Protein AF-A0A7Y3CJI9-F1 (afdb_monomer)

Radius of gyration: 21.23 Å; Cα contacts (8 Å, |Δi|>4): 79; chains: 1; bounding box: 48×59×41 Å

Nearest PDB structures (foldseek):
  8jr0-assembly1_C  TM=2.303E-01  e=9.370E+00  Mycobacterium tuberculosis

Sequence (149 aa):
MTTAQEKMTFEDFKNSFFYGDRSDLNFKFLAHISDEQAIRFFKELLQELGSTINDGDVERLMVLLVEWQARGYAHQKNYDYSEGPFTRLDRRIDQAKLGLLTSSGHFVQGDDPEPLGMNAMTQQQAEDRIKDFLKTEPQISVIPSDTPV

Solvent-accessible surface area (backbone atoms only — not comparable to full-atom values): 9769 Å² total; per-residue (Å²): 133,84,74,78,77,75,88,74,50,71,66,54,55,44,36,23,18,46,86,39,100,54,54,34,84,91,47,31,38,44,60,58,46,54,70,72,54,49,54,48,49,55,52,51,50,55,50,49,51,57,50,24,75,75,73,67,56,60,62,62,57,53,52,53,52,53,54,52,42,52,60,23,48,62,82,59,82,81,83,84,65,100,63,62,98,81,56,79,74,95,58,59,73,97,78,54,88,81,81,87,81,81,84,86,86,82,79,46,92,81,81,52,58,44,64,95,78,34,70,77,71,47,71,68,60,48,60,79,39,46,71,56,60,76,68,49,84,85,76,90,79,85,79,66,93,80,66,82,131

Mean predicted aligned error: 11.85 Å

Secondary structure (DSSP, 8-state):
---------HHHHHHTTTTSTT--TTTGGGGGS-HHHHHHHHHHHHHHHHHHHHH---HHHHHHHHHHHHHHHTTSPP---SS-TTSPPSS-GGG-------------TTTSS-GGG-TT--HHHHHHTHHHHTTSPPPPP---TT---

pLDDT: mean 78.41, std 16.72, range [36.41, 98.19]

Structure (mmCIF, N/CA/C/O backbone):
data_AF-A0A7Y3CJI9-F1
#
_entry.id   AF-A0A7Y3CJI9-F1
#
loop_
_atom_site.group_PDB
_atom_site.id
_atom_site.type_symbol
_atom_site.label_atom_id
_atom_site.label_alt_id
_atom_site.label_comp_id
_atom_site.label_asym_id
_atom_site.label_entity_id
_atom_site.label_seq_id
_atom_site.pdbx_PDB_ins_code
_atom_site.Cartn_x
_atom_site.Cartn_y
_atom_site.Cartn_z
_atom_site.occupancy
_atom_site.B_iso_or_equiv
_atom_site.auth_seq_id
_atom_site.auth_comp_id
_atom_site.auth_asym_id
_atom_site.auth_atom_id
_atom_site.pdbx_PDB_model_num
ATOM 1 N N . MET A 1 1 ? -5.633 33.270 -13.526 1.00 36.41 1 MET A N 1
ATOM 2 C CA . MET A 1 1 ? -4.967 33.468 -12.224 1.00 36.41 1 MET A CA 1
ATOM 3 C C . MET A 1 1 ? -4.337 32.142 -11.862 1.00 36.41 1 MET A C 1
ATOM 5 O O . MET A 1 1 ? -5.066 31.201 -11.594 1.00 36.41 1 MET A O 1
ATOM 9 N N . THR A 1 2 ? -3.020 32.027 -11.998 1.00 40.62 2 THR A N 1
ATOM 10 C CA . THR A 1 2 ? -2.282 30.811 -11.645 1.00 40.62 2 THR A CA 1
ATOM 11 C C . THR A 1 2 ? -2.230 30.762 -10.125 1.00 40.62 2 THR A C 1
ATOM 13 O O . THR A 1 2 ? -1.598 31.620 -9.512 1.00 40.62 2 THR A O 1
ATOM 16 N N . THR A 1 3 ? -2.977 29.848 -9.512 1.00 45.41 3 THR A N 1
ATOM 17 C CA . THR A 1 3 ? -2.875 29.572 -8.078 1.00 45.41 3 THR A CA 1
ATOM 18 C C . THR A 1 3 ? -1.412 29.278 -7.770 1.00 45.41 3 THR A C 1
ATOM 20 O O . THR A 1 3 ? -0.787 28.456 -8.439 1.00 45.41 3 THR A O 1
ATOM 23 N N . ALA A 1 4 ? -0.840 30.013 -6.816 1.00 53.53 4 ALA A N 1
ATOM 24 C CA . ALA A 1 4 ? 0.493 29.727 -6.318 1.00 53.53 4 ALA A CA 1
ATOM 25 C C . ALA A 1 4 ? 0.484 28.278 -5.826 1.00 53.53 4 ALA A C 1
ATOM 27 O O . ALA A 1 4 ? -0.270 27.946 -4.916 1.00 53.53 4 ALA A O 1
ATOM 28 N N . GLN A 1 5 ? 1.248 27.412 -6.486 1.00 61.50 5 GLN A N 1
ATOM 29 C CA . GLN A 1 5 ? 1.374 26.023 -6.082 1.00 61.50 5 GLN A CA 1
ATOM 30 C C . GLN A 1 5 ? 1.987 26.023 -4.681 1.00 61.50 5 GLN A C 1
ATOM 32 O O . GLN A 1 5 ? 3.137 26.439 -4.510 1.00 61.50 5 GLN A O 1
ATOM 37 N N . GLU A 1 6 ? 1.184 25.670 -3.675 1.00 71.44 6 GLU A N 1
ATOM 38 C CA . GLU A 1 6 ? 1.650 25.590 -2.295 1.00 71.44 6 GLU A CA 1
ATOM 39 C C . GLU A 1 6 ? 2.870 24.670 -2.242 1.00 71.44 6 GLU A C 1
ATOM 41 O O . GLU A 1 6 ? 2.914 23.611 -2.876 1.00 71.44 6 GLU A O 1
ATOM 46 N N . LYS A 1 7 ? 3.914 25.123 -1.542 1.00 81.38 7 LYS A N 1
ATOM 47 C CA . LYS A 1 7 ? 5.135 24.340 -1.369 1.00 81.38 7 LYS A CA 1
ATOM 48 C C . LYS A 1 7 ? 4.795 23.109 -0.543 1.00 81.38 7 LYS A C 1
ATOM 50 O O . LYS A 1 7 ? 4.601 23.205 0.661 1.00 81.38 7 LYS A O 1
ATOM 55 N N . MET A 1 8 ? 4.757 21.977 -1.218 1.00 86.06 8 MET A N 1
ATOM 56 C CA . MET A 1 8 ? 4.495 20.676 -0.634 1.00 86.06 8 MET A CA 1
ATOM 57 C C . MET A 1 8 ? 5.778 20.104 -0.026 1.00 86.06 8 MET A C 1
ATOM 59 O O . MET A 1 8 ? 6.835 20.137 -0.667 1.00 86.06 8 MET A O 1
ATOM 63 N N . THR A 1 9 ? 5.707 19.605 1.207 1.00 93.25 9 THR A N 1
ATOM 64 C CA . THR A 1 9 ? 6.847 18.945 1.855 1.00 93.25 9 THR A CA 1
ATOM 65 C C . THR A 1 9 ? 6.991 17.495 1.380 1.00 93.25 9 THR A C 1
ATOM 67 O O . THR A 1 9 ? 6.111 16.939 0.717 1.00 93.25 9 THR A O 1
ATOM 70 N N . PHE A 1 10 ? 8.123 16.860 1.695 1.00 93.56 10 PHE A N 1
ATOM 71 C CA . PHE A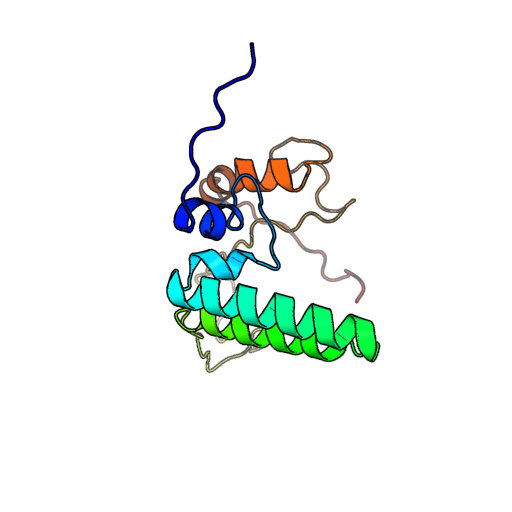 1 10 ? 8.312 15.439 1.391 1.00 93.56 10 PHE A CA 1
ATOM 72 C C . PHE A 1 10 ? 7.373 14.543 2.213 1.00 93.56 10 PHE A C 1
ATOM 74 O O . PHE A 1 10 ? 6.856 13.555 1.693 1.00 93.56 10 PHE A O 1
ATOM 81 N N . GLU A 1 11 ? 7.096 14.918 3.461 1.00 93.38 11 GLU A N 1
ATOM 82 C CA . GLU A 1 11 ? 6.115 14.235 4.301 1.00 93.38 11 GLU A CA 1
ATOM 83 C C . GLU A 1 11 ? 4.712 14.309 3.677 1.00 93.38 11 GLU A C 1
ATOM 85 O O . GLU A 1 11 ? 4.059 13.275 3.518 1.00 93.38 11 GLU A O 1
ATOM 90 N N . ASP A 1 12 ? 4.292 15.496 3.217 1.00 91.81 12 ASP A N 1
ATOM 91 C CA . ASP A 1 12 ? 3.014 15.672 2.509 1.00 91.81 12 ASP A CA 1
ATOM 92 C C . ASP A 1 12 ? 2.942 14.783 1.260 1.00 91.81 12 ASP A C 1
ATOM 94 O O . ASP A 1 12 ? 1.910 14.179 0.966 1.00 91.81 12 ASP A O 1
ATOM 98 N N . PHE A 1 13 ? 4.055 14.653 0.531 1.00 93.12 13 PHE A N 1
ATOM 99 C CA . PHE A 1 13 ? 4.145 13.789 -0.648 1.00 93.12 13 PHE A CA 1
ATOM 100 C C . PHE A 1 13 ? 3.920 12.334 -0.314 1.00 93.12 13 PHE A C 1
ATOM 102 O O . PHE A 1 13 ? 3.020 11.706 -0.876 1.00 93.12 13 PHE A O 1
ATOM 109 N N . LYS A 1 14 ? 4.707 11.825 0.625 1.00 93.50 14 LYS A N 1
ATOM 110 C CA . LYS A 1 14 ? 4.651 10.441 1.069 1.00 93.50 14 LYS A CA 1
ATOM 111 C C . LYS A 1 14 ? 3.261 10.077 1.600 1.00 93.50 14 LYS A C 1
ATOM 113 O O . LYS A 1 14 ? 2.750 9.002 1.297 1.00 93.50 14 LYS A O 1
ATOM 118 N N . ASN A 1 15 ? 2.631 10.985 2.340 1.00 93.00 15 ASN A N 1
ATOM 119 C CA . ASN A 1 15 ? 1.324 10.748 2.942 1.00 93.00 15 ASN A CA 1
ATOM 120 C C . ASN A 1 15 ? 0.163 10.923 1.950 1.00 93.00 15 ASN A C 1
ATOM 122 O O . ASN A 1 15 ? -0.889 10.325 2.155 1.00 93.00 15 ASN A O 1
ATOM 126 N N . SER A 1 16 ? 0.347 11.660 0.845 1.00 91.06 16 SER A N 1
ATOM 127 C CA . SER A 1 16 ? -0.714 11.870 -0.158 1.00 91.06 16 SER A CA 1
ATOM 128 C C . SER A 1 16 ? -1.183 10.593 -0.870 1.00 91.06 16 SER A C 1
ATOM 130 O O . SER A 1 16 ? -2.265 10.593 -1.456 1.00 91.06 16 SER A O 1
ATOM 132 N N . PHE A 1 17 ? -0.414 9.502 -0.779 1.00 90.69 17 PHE A N 1
ATOM 133 C CA . PHE A 1 17 ? -0.789 8.178 -1.288 1.00 90.69 17 PHE A CA 1
ATOM 134 C C . PHE A 1 17 ? -1.784 7.429 -0.388 1.00 90.69 17 PHE A C 1
ATOM 136 O O . PHE A 1 17 ? -2.411 6.465 -0.825 1.00 90.69 17 PHE A O 1
ATOM 143 N N . PHE A 1 18 ? -1.954 7.853 0.869 1.00 86.88 18 PHE A N 1
ATOM 144 C CA . PHE A 1 18 ? -2.903 7.260 1.808 1.00 86.88 18 PHE A CA 1
ATOM 145 C C . PHE A 1 18 ? -4.206 8.060 1.806 1.00 86.88 18 PHE A C 1
ATOM 147 O O . PHE A 1 18 ? -4.336 9.024 2.556 1.00 86.88 18 PHE A O 1
ATOM 154 N N . TYR A 1 19 ? -5.176 7.654 0.976 1.00 73.75 19 TYR A N 1
ATOM 155 C CA . TYR A 1 19 ? -6.495 8.304 0.892 1.00 73.75 19 TYR A CA 1
ATOM 156 C C . TYR A 1 19 ? -6.410 9.841 0.768 1.00 73.75 19 TYR A C 1
ATOM 158 O O . TYR A 1 19 ? -7.145 10.572 1.435 1.00 73.75 19 TYR A O 1
ATOM 166 N N . GLY A 1 20 ? -5.456 10.321 -0.034 1.00 73.31 20 GLY A N 1
ATOM 167 C CA . GLY A 1 20 ? -5.258 11.732 -0.360 1.00 73.31 20 GLY A CA 1
ATOM 168 C C . GLY A 1 20 ? -5.292 11.961 -1.871 1.00 73.31 20 GLY A C 1
ATOM 169 O O . GLY A 1 20 ? -5.691 11.082 -2.630 1.00 73.31 20 GLY A O 1
ATOM 170 N N . ASP A 1 21 ? -4.812 13.121 -2.323 1.00 78.50 21 ASP A N 1
ATOM 171 C CA . ASP A 1 21 ? -4.858 13.534 -3.739 1.00 78.50 21 ASP A CA 1
ATOM 172 C C . ASP A 1 21 ? -4.130 12.585 -4.711 1.00 78.50 21 ASP A C 1
ATOM 174 O O . ASP A 1 21 ? -4.313 12.675 -5.925 1.00 78.50 21 ASP A O 1
ATOM 178 N N . ARG A 1 22 ? -3.260 11.705 -4.197 1.00 85.06 22 ARG A N 1
ATOM 179 C CA . ARG A 1 22 ? -2.511 10.701 -4.971 1.00 85.06 22 ARG A CA 1
ATOM 180 C C . ARG A 1 22 ? -2.792 9.287 -4.482 1.00 85.06 22 ARG A C 1
ATOM 182 O O . ARG A 1 22 ? -1.891 8.455 -4.516 1.00 85.06 22 ARG A O 1
ATOM 189 N N . SER A 1 23 ? -3.998 9.045 -3.973 1.00 84.94 23 SER A N 1
ATOM 190 C CA . SER A 1 23 ? -4.396 7.748 -3.432 1.00 84.94 23 SER A CA 1
ATOM 191 C C . SER A 1 23 ? -3.975 6.606 -4.361 1.00 84.94 23 SER A C 1
ATOM 193 O O . SER A 1 23 ? -4.362 6.557 -5.528 1.00 84.94 23 SER A O 1
ATOM 195 N N . ASP A 1 24 ? -3.130 5.714 -3.845 1.00 86.56 24 ASP A N 1
ATOM 196 C CA . ASP A 1 24 ? -2.653 4.539 -4.568 1.00 86.56 24 ASP A CA 1
ATOM 197 C C . ASP A 1 24 ? -2.438 3.406 -3.568 1.00 86.56 24 ASP A C 1
ATOM 199 O O . ASP A 1 24 ? -1.598 3.481 -2.664 1.00 86.56 24 ASP A O 1
ATOM 203 N N . LEU A 1 25 ? -3.206 2.330 -3.736 1.00 83.50 25 LEU A N 1
ATOM 204 C CA . LEU A 1 25 ? -3.171 1.178 -2.842 1.00 83.50 25 LEU A CA 1
ATOM 205 C C . LEU A 1 25 ? -1.790 0.512 -2.799 1.00 83.50 25 LEU A C 1
ATOM 207 O O . LEU A 1 25 ? -1.407 -0.000 -1.748 1.00 83.50 25 LEU A O 1
ATOM 211 N N . ASN A 1 26 ? -1.014 0.572 -3.886 1.00 87.62 26 ASN A N 1
ATOM 212 C CA . ASN A 1 26 ? 0.322 -0.019 -3.943 1.00 87.62 26 ASN A CA 1
ATOM 213 C C . ASN A 1 26 ? 1.340 0.756 -3.101 1.00 87.62 26 ASN A C 1
ATOM 215 O O . ASN A 1 26 ? 2.305 0.162 -2.617 1.00 87.62 26 ASN A O 1
ATOM 219 N N . PHE A 1 27 ? 1.116 2.059 -2.902 1.00 92.81 27 PHE A N 1
ATOM 220 C CA . PHE A 1 27 ? 2.020 2.964 -2.187 1.00 92.81 27 PHE A CA 1
ATOM 221 C C . PHE A 1 27 ? 1.459 3.461 -0.850 1.00 92.81 27 PHE A C 1
ATOM 223 O O . PHE A 1 27 ? 2.138 4.177 -0.121 1.00 92.81 27 PHE A O 1
ATOM 230 N N . LYS A 1 28 ? 0.257 3.031 -0.459 1.00 92.56 28 LYS A N 1
ATOM 231 C CA . LYS A 1 28 ? -0.387 3.390 0.813 1.00 92.56 28 LYS A CA 1
ATOM 232 C C . LYS A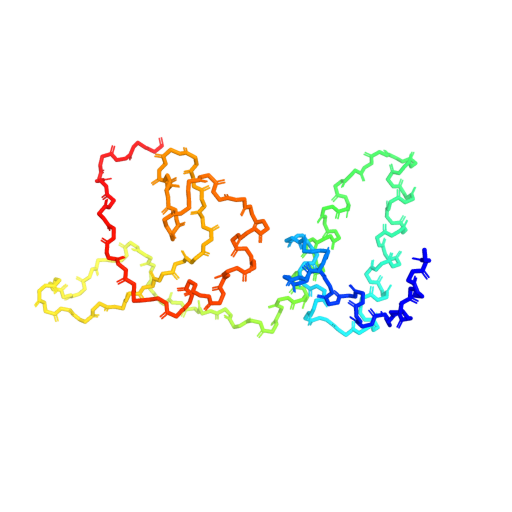 1 28 ? 0.485 3.107 2.046 1.00 92.56 28 LYS A C 1
ATOM 234 O O . LYS A 1 28 ? 0.406 3.828 3.039 1.00 92.56 28 LYS A O 1
ATOM 239 N N . PHE A 1 29 ? 1.341 2.085 1.979 1.00 94.19 29 PHE A N 1
ATOM 240 C CA . PHE A 1 29 ? 2.284 1.728 3.046 1.00 94.19 29 PHE A CA 1
ATOM 241 C C . PHE A 1 29 ? 3.282 2.853 3.380 1.00 94.19 29 PHE A C 1
ATOM 243 O O . PHE A 1 29 ? 3.824 2.877 4.486 1.00 94.19 29 PHE A O 1
ATOM 250 N N . LEU A 1 30 ? 3.511 3.795 2.456 1.00 95.75 30 LEU A N 1
ATOM 251 C CA . LEU A 1 30 ? 4.422 4.923 2.634 1.00 95.75 30 LEU A CA 1
ATOM 252 C C . LEU A 1 30 ? 4.038 5.808 3.828 1.00 95.75 30 LEU A C 1
ATOM 254 O O . LEU A 1 30 ? 4.919 6.311 4.524 1.00 95.75 30 LEU A O 1
ATOM 258 N N . ALA A 1 31 ? 2.744 5.937 4.132 1.00 94.06 31 ALA A N 1
ATOM 259 C CA . ALA A 1 31 ? 2.270 6.692 5.293 1.00 94.06 31 ALA A CA 1
ATOM 260 C C . ALA A 1 31 ? 2.672 6.067 6.645 1.00 94.06 31 ALA A C 1
ATOM 262 O O . ALA A 1 31 ? 2.521 6.697 7.690 1.00 94.06 31 ALA A O 1
ATOM 263 N N . HIS A 1 32 ? 3.184 4.832 6.645 1.00 94.88 32 HIS A N 1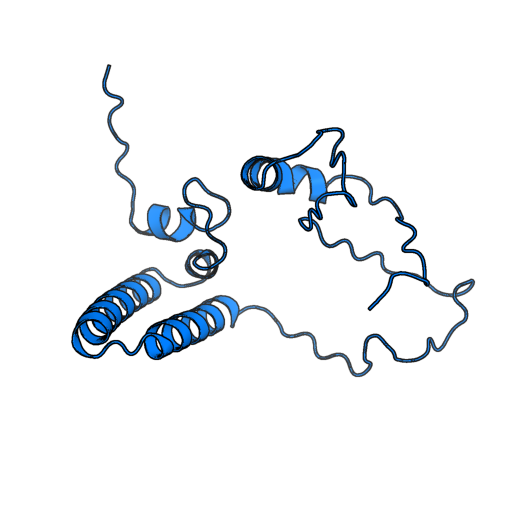
ATOM 264 C CA . HIS A 1 32 ? 3.541 4.085 7.852 1.00 94.88 32 HIS A CA 1
ATOM 265 C C . HIS A 1 32 ? 5.052 3.917 8.066 1.00 94.88 32 HIS A C 1
ATOM 267 O O . HIS A 1 32 ? 5.463 3.273 9.030 1.00 94.88 32 HIS A O 1
ATOM 273 N N . ILE A 1 33 ? 5.883 4.492 7.195 1.00 95.06 33 ILE A N 1
ATOM 274 C CA . ILE A 1 33 ? 7.348 4.461 7.310 1.00 95.06 33 ILE A CA 1
ATOM 275 C C . ILE A 1 33 ? 7.903 5.870 7.536 1.00 95.06 33 ILE A C 1
ATOM 277 O O . ILE A 1 33 ? 7.249 6.863 7.217 1.00 95.06 33 ILE A O 1
ATOM 281 N N . SER A 1 34 ? 9.113 5.990 8.086 1.00 95.94 34 SER A N 1
ATOM 282 C CA . SER A 1 34 ? 9.761 7.296 8.269 1.00 95.94 34 SER A CA 1
ATOM 283 C C . SER A 1 34 ? 10.134 7.945 6.930 1.00 95.94 34 SER A C 1
ATOM 285 O O . SER A 1 34 ? 10.189 7.288 5.890 1.00 95.94 34 SER A O 1
ATOM 287 N N . ASP A 1 35 ? 10.426 9.245 6.941 1.00 96.75 35 ASP A N 1
ATOM 288 C CA . ASP A 1 35 ? 10.891 9.949 5.739 1.00 96.75 35 ASP A CA 1
ATOM 289 C C . ASP A 1 35 ? 12.207 9.373 5.212 1.00 96.75 35 ASP A C 1
ATOM 291 O O . ASP A 1 35 ? 12.356 9.161 4.013 1.00 96.75 35 ASP A O 1
ATOM 295 N N . GLU A 1 36 ? 13.133 9.017 6.103 1.00 97.00 36 GLU A N 1
ATOM 296 C CA . GLU A 1 36 ? 14.386 8.350 5.735 1.00 97.00 36 GLU A CA 1
ATOM 297 C C . GLU A 1 36 ? 14.137 7.004 5.042 1.00 97.00 36 GLU A C 1
ATOM 299 O O . GLU A 1 36 ? 14.777 6.680 4.038 1.00 97.00 36 GLU A O 1
ATOM 304 N N . GLN A 1 37 ? 13.178 6.226 5.550 1.00 97.31 37 GLN A N 1
ATOM 305 C CA . GLN A 1 37 ? 12.774 4.960 4.947 1.00 97.31 37 GLN A CA 1
ATOM 306 C C . GLN A 1 37 ? 12.129 5.170 3.574 1.00 97.31 37 GLN A C 1
ATOM 308 O O . GLN A 1 37 ? 12.459 4.447 2.638 1.00 97.31 37 GLN A O 1
ATOM 313 N N . ALA A 1 38 ? 11.271 6.179 3.419 1.00 97.12 38 ALA A N 1
ATOM 314 C CA . ALA A 1 38 ? 10.661 6.498 2.131 1.00 97.12 38 ALA A CA 1
ATOM 315 C C . ALA A 1 38 ? 11.684 7.006 1.105 1.00 97.12 38 ALA A C 1
ATOM 317 O O . ALA A 1 38 ? 11.647 6.593 -0.051 1.00 97.12 38 ALA A O 1
ATOM 318 N N . ILE A 1 39 ? 12.649 7.836 1.515 1.00 97.50 39 ILE A N 1
ATOM 319 C CA . ILE A 1 39 ? 13.771 8.252 0.658 1.00 97.50 39 ILE A CA 1
ATOM 320 C C . ILE A 1 39 ? 14.542 7.024 0.172 1.00 97.50 39 ILE A C 1
ATOM 322 O O . ILE A 1 39 ? 14.862 6.914 -1.014 1.00 97.50 39 ILE A O 1
ATOM 326 N N . ARG A 1 40 ? 14.826 6.084 1.080 1.00 98.00 40 ARG A N 1
ATOM 327 C CA . ARG A 1 40 ? 15.510 4.838 0.737 1.00 98.00 40 ARG A CA 1
ATOM 328 C C . ARG A 1 40 ? 14.697 4.003 -0.253 1.00 98.00 40 ARG A C 1
ATOM 330 O O . ARG A 1 40 ? 15.266 3.560 -1.245 1.00 98.00 40 ARG A O 1
ATOM 337 N N . PHE A 1 41 ? 13.394 3.856 -0.027 1.00 97.81 41 PHE A N 1
ATOM 338 C CA . PHE A 1 41 ? 12.491 3.180 -0.954 1.00 97.81 41 PHE A CA 1
ATOM 339 C C . PHE A 1 41 ? 12.550 3.787 -2.360 1.00 97.81 41 PHE A C 1
ATOM 341 O O . PHE A 1 41 ? 12.798 3.066 -3.321 1.00 97.81 41 PHE A O 1
ATOM 348 N N . PHE A 1 42 ? 12.390 5.109 -2.497 1.00 97.75 42 PHE A N 1
ATOM 349 C CA . PHE A 1 42 ? 12.419 5.756 -3.812 1.00 97.75 42 PHE A CA 1
ATOM 350 C C . PHE A 1 42 ? 13.775 5.610 -4.505 1.00 97.75 42 PHE A C 1
ATOM 352 O O . PHE A 1 42 ? 13.826 5.409 -5.717 1.00 97.75 42 PHE A O 1
ATOM 359 N N . LYS A 1 43 ? 14.877 5.670 -3.750 1.00 98.19 43 LYS A N 1
ATOM 360 C CA . LYS A 1 43 ? 16.215 5.425 -4.295 1.00 98.19 43 LYS A CA 1
ATOM 361 C C . LYS A 1 43 ? 16.349 4.001 -4.841 1.00 98.19 43 LYS A C 1
ATOM 363 O O . LYS A 1 43 ? 16.832 3.837 -5.958 1.00 98.19 43 LYS A O 1
ATOM 368 N N . GLU A 1 44 ? 15.937 2.999 -4.067 1.00 98.19 44 GLU A N 1
ATOM 369 C CA . GLU A 1 44 ? 15.976 1.591 -4.481 1.00 98.19 44 GLU A CA 1
ATOM 370 C C . GLU A 1 44 ? 15.059 1.354 -5.692 1.00 98.19 44 GLU A C 1
ATOM 372 O O . GLU A 1 44 ? 15.486 0.750 -6.670 1.00 98.19 44 GLU A O 1
ATOM 377 N N . LEU A 1 45 ? 13.853 1.933 -5.702 1.00 97.62 45 LEU A N 1
ATOM 378 C CA . LEU A 1 45 ? 12.914 1.828 -6.822 1.00 97.62 45 LEU A CA 1
ATOM 379 C C . LEU A 1 45 ? 13.497 2.394 -8.122 1.00 97.62 45 LEU A C 1
ATOM 381 O O . LEU A 1 45 ? 13.439 1.740 -9.159 1.00 97.62 45 LEU A O 1
ATOM 385 N N . LEU A 1 46 ? 14.082 3.594 -8.077 1.00 97.94 46 LEU A N 1
ATOM 386 C CA . LEU A 1 46 ? 14.717 4.210 -9.247 1.00 97.94 46 LEU A CA 1
ATOM 387 C C . LEU A 1 46 ? 15.913 3.395 -9.752 1.00 97.94 46 LEU A C 1
ATOM 389 O O . LEU A 1 46 ? 16.122 3.292 -10.961 1.00 97.94 46 LEU A O 1
ATOM 393 N N . GLN A 1 47 ? 16.687 2.810 -8.838 1.00 98.00 47 GLN A N 1
ATOM 394 C CA . GLN A 1 47 ? 17.807 1.945 -9.186 1.00 98.00 47 GLN A CA 1
ATOM 395 C C . GLN A 1 47 ? 17.326 0.665 -9.880 1.00 98.00 47 GLN A C 1
ATOM 397 O O . GLN A 1 47 ? 17.831 0.336 -10.953 1.00 98.00 47 GLN A O 1
ATOM 402 N N . GLU A 1 48 ? 16.330 -0.021 -9.319 1.00 97.81 48 GLU A N 1
ATOM 403 C CA . GLU A 1 48 ? 15.811 -1.255 -9.909 1.00 97.81 48 GLU A CA 1
ATOM 404 C C . GLU A 1 48 ? 15.069 -1.012 -11.222 1.00 97.81 48 GLU A C 1
ATOM 406 O O . GLU A 1 48 ? 15.187 -1.822 -12.140 1.00 97.81 48 GLU A O 1
ATOM 411 N N . LEU A 1 49 ? 14.386 0.127 -11.375 1.00 97.62 49 LEU A N 1
ATOM 412 C CA . LEU A 1 49 ? 13.824 0.547 -12.663 1.00 97.62 49 LEU A CA 1
ATOM 413 C C . LEU A 1 49 ? 14.923 0.692 -13.721 1.00 97.62 49 LEU A C 1
ATOM 415 O O . LEU A 1 49 ? 14.780 0.187 -14.833 1.00 97.62 49 LEU A O 1
ATOM 419 N N . GLY A 1 50 ? 16.035 1.341 -13.366 1.00 97.56 50 GLY A N 1
ATOM 420 C CA . GLY A 1 50 ? 17.195 1.469 -14.246 1.00 97.56 50 GLY A CA 1
ATOM 421 C C . GLY A 1 50 ? 17.772 0.114 -14.655 1.00 97.56 50 GLY A C 1
ATOM 422 O O . GLY A 1 50 ? 18.052 -0.099 -15.832 1.00 97.56 50 GLY A O 1
ATOM 423 N N . SER A 1 51 ? 17.905 -0.819 -13.711 1.00 97.50 51 SER A N 1
ATOM 424 C CA . SER A 1 51 ? 18.363 -2.182 -14.001 1.00 97.50 51 SER A CA 1
ATOM 425 C C . SER A 1 51 ? 17.387 -2.935 -14.910 1.00 97.50 51 SER A C 1
ATOM 427 O O . SER A 1 51 ? 17.811 -3.486 -15.922 1.00 97.50 51 SER A O 1
ATOM 429 N N . THR A 1 52 ? 16.085 -2.852 -14.620 1.00 97.69 52 THR A N 1
ATOM 430 C CA . THR A 1 52 ? 15.010 -3.505 -15.387 1.00 97.69 52 THR A CA 1
ATOM 431 C C . THR A 1 52 ? 14.985 -3.038 -16.843 1.00 97.69 52 THR A C 1
ATOM 433 O O . THR A 1 52 ? 14.752 -3.833 -17.746 1.00 97.69 52 THR A O 1
ATOM 436 N N . ILE A 1 53 ? 15.255 -1.755 -17.112 1.00 97.62 53 ILE A N 1
ATOM 437 C CA . ILE A 1 53 ? 15.354 -1.240 -18.489 1.00 97.62 53 ILE A CA 1
ATOM 438 C C . ILE A 1 53 ? 16.485 -1.933 -19.269 1.00 97.62 53 ILE A C 1
ATOM 440 O O . ILE A 1 53 ? 16.374 -2.103 -20.482 1.00 97.62 53 ILE A O 1
ATOM 444 N N . ASN A 1 54 ? 17.564 -2.334 -18.591 1.00 96.88 54 ASN A N 1
ATOM 445 C CA . ASN A 1 54 ? 18.727 -2.941 -19.234 1.00 96.88 54 ASN A CA 1
ATOM 446 C C . ASN A 1 54 ? 18.562 -4.445 -19.485 1.00 96.88 54 ASN A C 1
ATOM 448 O O . ASN A 1 54 ? 19.043 -4.934 -20.505 1.00 96.88 54 ASN A O 1
ATOM 452 N N . ASP A 1 55 ? 17.938 -5.178 -18.560 1.00 97.06 55 ASP A N 1
ATOM 453 C CA . ASP A 1 55 ? 17.873 -6.648 -18.598 1.00 97.06 55 ASP A CA 1
ATOM 454 C C . ASP A 1 55 ? 16.457 -7.228 -18.759 1.00 97.06 55 ASP A C 1
ATOM 456 O O . ASP A 1 55 ? 16.315 -8.416 -19.049 1.00 97.06 55 ASP A O 1
ATOM 460 N N . GLY A 1 56 ? 15.417 -6.399 -18.651 1.00 96.88 56 GLY A N 1
ATOM 461 C CA . GLY A 1 56 ? 14.015 -6.784 -18.814 1.00 96.88 56 GLY A CA 1
ATOM 462 C C . GLY A 1 56 ? 13.416 -7.553 -17.634 1.00 96.88 56 GLY A C 1
ATOM 463 O O . GLY A 1 56 ? 12.270 -7.996 -17.726 1.00 96.88 56 GLY A O 1
ATOM 464 N N . ASP A 1 57 ? 14.148 -7.727 -16.535 1.00 97.06 57 ASP A N 1
ATOM 465 C CA . ASP A 1 57 ? 13.683 -8.494 -15.383 1.00 97.06 57 ASP A CA 1
ATOM 466 C C . ASP A 1 57 ? 12.805 -7.637 -14.464 1.00 97.06 57 ASP A C 1
ATOM 468 O O . ASP A 1 57 ? 13.276 -6.923 -13.581 1.00 97.06 57 ASP A O 1
ATOM 472 N N . VAL A 1 58 ? 11.496 -7.729 -14.686 1.00 95.88 58 VAL A N 1
ATOM 473 C CA . VAL A 1 58 ? 10.476 -6.999 -13.922 1.00 95.88 58 VAL A CA 1
ATOM 474 C C . VAL A 1 58 ? 10.207 -7.590 -12.533 1.00 95.88 58 VAL A C 1
ATOM 476 O O . VAL A 1 58 ? 9.609 -6.916 -11.694 1.00 95.88 58 VAL A O 1
ATOM 479 N N . GLU A 1 59 ? 10.624 -8.831 -12.262 1.00 96.56 59 GLU A N 1
ATOM 480 C CA . GLU A 1 59 ? 10.283 -9.541 -11.022 1.00 96.56 59 GLU A CA 1
ATOM 481 C C . GLU A 1 59 ? 10.910 -8.860 -9.800 1.00 96.56 59 GLU A C 1
ATOM 483 O O . GLU A 1 59 ? 10.270 -8.720 -8.757 1.00 96.56 59 GLU A O 1
ATOM 488 N N . ARG A 1 60 ? 12.118 -8.308 -9.949 1.00 95.31 60 ARG A N 1
ATOM 489 C CA . ARG A 1 60 ? 12.786 -7.538 -8.888 1.00 95.31 60 ARG A CA 1
ATOM 490 C C . ARG A 1 60 ? 11.977 -6.339 -8.386 1.00 95.31 60 ARG A C 1
ATOM 492 O O . ARG A 1 60 ? 12.044 -6.019 -7.202 1.00 95.31 60 ARG A O 1
ATOM 499 N N . LEU A 1 61 ? 11.199 -5.683 -9.257 1.00 96.69 61 LEU A N 1
ATOM 500 C CA . LEU A 1 61 ? 10.360 -4.544 -8.871 1.00 96.69 61 LEU A CA 1
ATOM 501 C C . LEU A 1 61 ? 9.210 -5.011 -7.977 1.00 96.69 61 LEU A C 1
ATOM 503 O O . LEU A 1 61 ? 8.885 -4.351 -6.990 1.00 96.69 61 LEU A O 1
ATOM 507 N N . MET A 1 62 ? 8.639 -6.176 -8.293 1.00 94.88 62 MET A N 1
ATOM 508 C CA . MET A 1 62 ? 7.613 -6.811 -7.469 1.00 94.88 62 MET A CA 1
ATOM 509 C C . MET A 1 62 ? 8.169 -7.203 -6.101 1.00 94.88 62 MET A C 1
ATOM 511 O O . MET A 1 62 ? 7.561 -6.873 -5.084 1.00 94.88 62 MET A O 1
ATOM 515 N N . VAL A 1 63 ? 9.340 -7.845 -6.065 1.00 96.38 63 VAL A N 1
ATOM 516 C CA . VAL A 1 63 ? 10.012 -8.214 -4.808 1.00 96.38 63 VAL A CA 1
ATOM 517 C C . VAL A 1 63 ? 10.272 -6.973 -3.953 1.00 96.38 63 VAL A C 1
ATOM 519 O O . VAL A 1 63 ? 9.905 -6.952 -2.778 1.00 96.38 63 VAL A O 1
ATOM 522 N N . LEU A 1 64 ? 10.816 -5.908 -4.551 1.00 97.19 64 LEU A N 1
ATOM 523 C CA . LEU A 1 64 ? 11.075 -4.647 -3.859 1.00 97.19 64 LEU A CA 1
ATOM 524 C C . LEU A 1 64 ? 9.794 -4.059 -3.244 1.00 97.19 64 LEU A C 1
ATOM 526 O O . LEU A 1 64 ? 9.793 -3.681 -2.071 1.00 97.19 64 LEU A O 1
ATOM 530 N N . LEU A 1 65 ? 8.700 -3.991 -4.010 1.00 95.44 65 LEU A N 1
ATOM 531 C CA . LEU A 1 65 ? 7.420 -3.467 -3.522 1.00 95.44 65 LEU A CA 1
ATOM 532 C C . LEU A 1 65 ? 6.878 -4.289 -2.348 1.00 95.44 65 LEU A C 1
ATOM 534 O O . LEU A 1 65 ? 6.490 -3.710 -1.333 1.00 95.44 65 LEU A O 1
ATOM 538 N N . VAL A 1 66 ? 6.894 -5.620 -2.452 1.00 94.50 66 VAL A N 1
ATOM 539 C CA . VAL A 1 66 ? 6.408 -6.519 -1.392 1.00 94.50 66 VAL A CA 1
ATOM 540 C C . VAL A 1 66 ? 7.229 -6.365 -0.113 1.00 94.50 66 VAL A C 1
ATOM 542 O O . VAL A 1 66 ? 6.659 -6.253 0.974 1.00 94.50 66 VAL A O 1
ATOM 545 N N . GLU A 1 67 ? 8.559 -6.299 -0.213 1.00 96.19 67 GLU A N 1
ATOM 546 C CA . GLU A 1 67 ? 9.421 -6.099 0.955 1.00 96.19 67 GLU A CA 1
ATOM 547 C C . GLU A 1 67 ? 9.133 -4.776 1.670 1.00 96.19 67 GLU A C 1
ATOM 549 O O . GLU A 1 67 ? 9.083 -4.717 2.902 1.00 96.19 67 GLU A O 1
ATOM 554 N N . TRP A 1 68 ? 8.941 -3.699 0.911 1.00 97.12 68 TRP A N 1
ATOM 555 C CA . TRP A 1 68 ? 8.674 -2.383 1.477 1.00 97.12 68 TRP A CA 1
ATOM 556 C C . TRP A 1 68 ? 7.262 -2.254 2.048 1.00 97.12 68 TRP A C 1
ATOM 558 O O . TRP A 1 68 ? 7.105 -1.663 3.120 1.00 97.12 68 TRP A O 1
ATOM 568 N N . GLN A 1 69 ? 6.263 -2.881 1.424 1.00 94.81 69 GLN A N 1
ATOM 569 C CA . GLN A 1 69 ? 4.929 -3.017 2.009 1.00 94.81 69 GLN A CA 1
ATOM 570 C C . GLN A 1 69 ? 4.982 -3.777 3.337 1.00 94.81 69 GLN A C 1
ATOM 572 O O . GLN A 1 69 ? 4.444 -3.296 4.335 1.00 94.81 69 GLN A O 1
ATOM 577 N N . ALA A 1 70 ? 5.693 -4.909 3.391 1.00 93.19 70 ALA A N 1
ATOM 578 C CA . ALA A 1 70 ? 5.861 -5.676 4.623 1.00 93.19 70 ALA A CA 1
ATOM 579 C C . ALA A 1 70 ? 6.510 -4.836 5.736 1.00 93.19 70 ALA A C 1
ATOM 581 O O . ALA A 1 70 ? 6.062 -4.877 6.881 1.00 93.19 70 ALA A O 1
ATOM 582 N N . ARG A 1 71 ? 7.515 -4.010 5.407 1.00 94.44 71 ARG A N 1
ATOM 583 C CA . ARG A 1 71 ? 8.125 -3.060 6.358 1.00 94.44 71 ARG A CA 1
ATOM 584 C C . ARG A 1 71 ? 7.125 -2.007 6.835 1.00 94.44 71 ARG A C 1
ATOM 586 O O . ARG A 1 71 ? 7.049 -1.760 8.036 1.00 94.44 71 ARG A O 1
ATOM 593 N N . GLY A 1 72 ? 6.356 -1.411 5.923 1.00 93.12 72 GLY A N 1
ATOM 594 C CA . GLY A 1 72 ? 5.347 -0.406 6.262 1.00 93.12 72 GLY A CA 1
ATOM 595 C C . GLY A 1 72 ? 4.249 -0.950 7.169 1.00 93.12 72 GLY A C 1
ATOM 596 O O . GLY A 1 72 ? 3.828 -0.266 8.097 1.00 93.12 72 GLY A O 1
ATOM 597 N N . TYR A 1 73 ? 3.844 -2.204 6.979 1.00 91.50 73 TYR A N 1
ATOM 598 C CA . TYR A 1 73 ? 2.798 -2.843 7.778 1.00 91.50 73 TYR A CA 1
ATOM 599 C C . TYR A 1 73 ? 3.311 -3.669 8.962 1.00 91.50 73 TYR A C 1
ATOM 601 O O . TYR A 1 73 ? 2.499 -4.187 9.718 1.00 91.50 73 TYR A O 1
ATOM 609 N N . ALA A 1 74 ? 4.623 -3.736 9.213 1.00 89.06 74 ALA A N 1
ATOM 610 C CA . ALA A 1 74 ? 5.193 -4.526 10.313 1.00 89.06 74 ALA A CA 1
ATOM 611 C C . ALA A 1 74 ? 4.697 -4.112 11.715 1.00 89.06 74 ALA A C 1
ATOM 613 O O . ALA A 1 74 ? 4.785 -4.887 12.665 1.00 89.06 74 ALA A O 1
ATOM 614 N N . HIS A 1 75 ? 4.181 -2.888 11.859 1.00 81.75 75 HIS A N 1
ATOM 615 C CA . HIS A 1 75 ? 3.571 -2.397 13.095 1.00 81.75 75 HIS A CA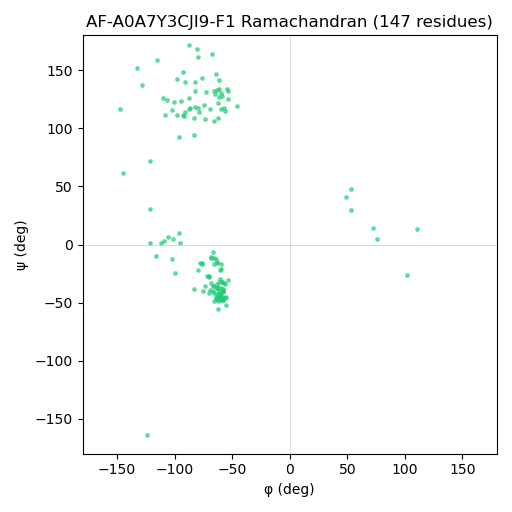 1
ATOM 616 C C . HIS A 1 75 ? 2.153 -2.950 13.333 1.00 81.75 75 HIS A C 1
ATOM 618 O O . HIS A 1 75 ? 1.633 -2.847 14.448 1.00 81.75 75 HIS A O 1
ATOM 624 N N . GLN A 1 76 ? 1.505 -3.503 12.303 1.00 80.00 76 GLN A N 1
ATOM 625 C CA . GLN A 1 76 ? 0.197 -4.126 12.435 1.00 80.00 76 GLN A CA 1
ATOM 626 C C . GLN A 1 76 ? 0.348 -5.451 13.175 1.00 80.00 76 GLN A C 1
ATOM 628 O O . GLN A 1 76 ? 1.215 -6.272 12.879 1.00 80.00 76 GLN A O 1
ATOM 633 N N . LYS A 1 77 ? -0.495 -5.656 14.185 1.00 70.50 77 LYS A N 1
ATOM 634 C CA . LYS A 1 77 ? -0.498 -6.910 14.932 1.00 70.50 77 LYS A CA 1
ATOM 635 C C . LYS A 1 77 ? -1.142 -7.985 14.070 1.00 70.50 77 LYS A C 1
ATOM 637 O O . LYS A 1 77 ? -2.320 -7.878 13.740 1.00 70.50 77 LYS A O 1
ATOM 642 N N . ASN A 1 78 ? -0.388 -9.036 13.777 1.00 65.81 78 ASN A N 1
ATOM 643 C CA . ASN A 1 78 ? -0.973 -10.279 13.299 1.00 65.81 78 ASN A CA 1
ATOM 644 C C . ASN A 1 78 ? -1.749 -10.894 14.465 1.00 65.81 78 ASN A C 1
ATOM 646 O O . ASN A 1 78 ? -1.172 -11.197 15.512 1.00 65.81 78 ASN A O 1
ATOM 650 N N . TYR A 1 79 ? -3.062 -11.016 14.309 1.00 70.81 79 TYR A N 1
ATOM 651 C CA . TYR A 1 79 ? -3.875 -11.772 15.247 1.00 70.81 79 TYR A CA 1
ATOM 652 C C . TYR A 1 79 ? -3.703 -13.252 14.921 1.00 70.81 79 TYR A C 1
ATOM 654 O O . TYR A 1 79 ? -4.074 -13.696 13.836 1.00 70.81 79 TYR A O 1
ATOM 662 N N . ASP A 1 80 ? -3.099 -13.990 15.847 1.00 68.06 80 ASP A N 1
ATOM 663 C CA . ASP A 1 80 ? -3.041 -15.443 15.775 1.00 68.06 80 ASP A CA 1
ATOM 664 C C . ASP A 1 80 ? -4.299 -16.002 16.442 1.00 68.06 80 ASP A C 1
ATOM 666 O O . ASP A 1 80 ? -4.557 -15.756 17.625 1.00 68.06 80 ASP A O 1
ATOM 670 N N . TYR A 1 81 ? -5.115 -16.690 15.654 1.00 77.00 81 TYR A N 1
ATOM 671 C CA . TYR A 1 81 ? -6.338 -17.320 16.121 1.00 77.00 81 TYR A CA 1
ATOM 672 C C . TYR A 1 81 ? -6.101 -18.825 16.163 1.00 77.00 81 TYR A C 1
ATOM 674 O O . TYR A 1 81 ? -5.773 -19.439 15.152 1.00 77.00 81 TYR A O 1
ATOM 682 N N . SER A 1 82 ? -6.324 -19.439 17.327 1.00 77.69 82 SER A N 1
ATOM 683 C CA . SER A 1 82 ? -6.219 -20.896 17.497 1.00 77.69 82 SER A CA 1
ATOM 684 C C . SER A 1 82 ? -7.246 -21.680 16.672 1.00 77.69 82 SER A C 1
ATOM 686 O O . SER A 1 82 ? -7.148 -22.899 16.555 1.00 77.69 82 SER A O 1
ATOM 688 N N . GLU A 1 83 ? -8.242 -20.989 16.120 1.00 78.94 83 GLU A N 1
ATOM 689 C CA . GLU A 1 83 ? -9.342 -21.538 15.342 1.00 78.94 83 GLU A CA 1
ATOM 690 C C . GLU A 1 83 ? -9.461 -20.786 14.012 1.00 78.94 83 GLU A C 1
ATOM 692 O O . GLU A 1 83 ? -9.357 -19.560 13.967 1.00 78.94 83 GLU A O 1
ATOM 697 N N . GLY A 1 84 ? -9.681 -21.526 12.923 1.00 71.31 84 GLY A N 1
ATOM 698 C CA . GLY A 1 84 ? -9.875 -20.958 11.590 1.00 71.31 84 GLY A CA 1
ATOM 699 C C . GLY A 1 84 ? -11.338 -20.601 11.288 1.00 71.31 84 GLY A C 1
ATOM 700 O O . GLY A 1 84 ? -12.244 -21.004 12.017 1.00 71.31 84 GLY A O 1
ATOM 701 N N . PRO A 1 85 ? -11.607 -19.917 10.160 1.00 70.31 85 PRO A N 1
ATOM 702 C CA . PRO A 1 85 ? -12.951 -19.451 9.785 1.00 70.31 85 PRO A CA 1
ATOM 703 C C . PRO A 1 85 ? -13.969 -20.578 9.539 1.00 70.31 85 PRO A C 1
ATOM 705 O O . PRO A 1 85 ? -15.169 -20.326 9.499 1.00 70.31 85 PRO A O 1
ATOM 708 N N . PHE A 1 86 ? -13.502 -21.820 9.386 1.00 77.62 86 PHE A N 1
ATOM 709 C CA . PHE A 1 86 ? -14.339 -23.005 9.177 1.00 77.62 86 PHE A CA 1
ATOM 710 C C . PHE A 1 86 ? -14.436 -23.908 10.413 1.00 77.62 86 PHE A C 1
ATOM 712 O O . PHE A 1 86 ? -15.005 -24.999 10.334 1.00 77.62 86 PHE A O 1
ATOM 719 N N . THR A 1 87 ? -13.883 -23.489 11.554 1.00 82.50 87 THR A N 1
ATOM 720 C CA . THR A 1 87 ? -14.066 -24.213 12.813 1.00 82.50 87 THR A CA 1
ATOM 721 C C . THR A 1 87 ? -15.549 -24.231 13.172 1.00 82.50 87 THR A C 1
ATOM 723 O O . THR A 1 87 ? -16.252 -23.222 13.088 1.00 82.50 87 THR A O 1
ATOM 726 N N . ARG A 1 88 ? -16.051 -25.409 13.552 1.00 81.81 88 ARG A N 1
ATOM 727 C CA . ARG A 1 88 ? -17.451 -25.572 13.943 1.00 81.81 88 ARG A CA 1
ATOM 728 C C . ARG A 1 88 ? -17.731 -24.730 15.187 1.00 81.81 88 ARG A C 1
ATOM 730 O O . ARG A 1 88 ? -16.995 -24.817 16.157 1.00 81.81 88 ARG A O 1
ATOM 737 N N . LEU A 1 89 ? -18.834 -23.984 15.175 1.00 82.88 89 LEU A N 1
ATOM 738 C CA . LEU A 1 89 ? -19.265 -23.225 16.346 1.00 82.88 89 LEU A CA 1
ATOM 739 C C . LEU A 1 89 ? -19.560 -24.165 17.524 1.00 82.88 89 LEU A C 1
ATOM 741 O O . LEU A 1 89 ? -20.394 -25.068 17.414 1.00 82.88 89 LEU A O 1
ATOM 745 N N . ASP A 1 90 ? -18.946 -23.885 18.672 1.00 84.88 90 ASP A N 1
ATOM 746 C CA . ASP A 1 90 ? -19.167 -24.619 19.927 1.00 84.88 90 ASP A CA 1
ATOM 747 C C . ASP A 1 90 ? -20.562 -24.400 20.529 1.00 84.88 90 ASP A C 1
ATOM 749 O O . ASP A 1 90 ? -20.973 -25.078 21.474 1.00 84.88 90 ASP A O 1
ATOM 753 N N . ARG A 1 91 ? -21.307 -23.421 20.009 1.00 84.25 91 ARG A N 1
ATOM 754 C CA . ARG A 1 91 ? -22.657 -23.071 20.456 1.00 84.25 91 ARG A CA 1
ATOM 755 C C . ARG A 1 91 ? -23.583 -22.922 19.265 1.00 84.25 91 ARG A C 1
ATOM 757 O O . ARG A 1 91 ? -23.170 -22.544 18.170 1.00 84.25 91 ARG A O 1
ATOM 764 N N . ARG A 1 92 ? -24.868 -23.178 19.500 1.00 84.69 92 ARG A N 1
ATOM 765 C CA . ARG A 1 92 ? -25.909 -22.869 18.521 1.00 84.69 92 ARG A CA 1
ATOM 766 C C . ARG A 1 92 ? -25.977 -21.356 18.296 1.00 84.69 92 ARG A C 1
ATOM 768 O O . ARG A 1 92 ? -25.776 -20.576 19.226 1.00 84.69 92 ARG A O 1
ATOM 775 N N . ILE A 1 93 ? -26.299 -20.956 17.068 1.00 78.75 93 ILE A N 1
ATOM 776 C CA . ILE A 1 93 ? -26.370 -19.543 16.660 1.00 78.75 93 ILE A CA 1
ATOM 777 C C . ILE A 1 93 ? -27.372 -18.755 17.515 1.00 78.75 93 ILE A C 1
ATOM 779 O O . ILE A 1 93 ? -27.079 -17.634 17.914 1.00 78.75 93 ILE A O 1
ATOM 783 N N . ASP A 1 94 ? -28.507 -19.361 17.878 1.00 82.75 94 ASP A N 1
ATOM 784 C CA . ASP A 1 94 ? -29.549 -18.756 18.725 1.00 82.75 94 ASP A CA 1
ATOM 785 C C . ASP A 1 94 ? -29.108 -18.488 20.177 1.00 82.75 94 ASP A C 1
ATOM 787 O O . ASP A 1 94 ? -29.833 -17.861 20.947 1.00 82.75 94 ASP A O 1
ATOM 791 N N . GLN A 1 95 ? -27.911 -18.940 20.550 1.00 84.94 95 GLN A N 1
ATOM 792 C CA . GLN A 1 95 ? -27.300 -18.759 21.866 1.00 84.94 95 GLN A CA 1
ATOM 793 C C . GLN A 1 95 ? -25.947 -18.030 21.793 1.00 84.94 95 GLN A C 1
ATOM 795 O O . GLN A 1 95 ? -25.282 -17.853 22.820 1.00 84.94 95 GLN A O 1
ATOM 800 N N . ALA A 1 96 ? -25.508 -17.625 20.597 1.00 83.06 96 ALA A N 1
ATOM 801 C CA . ALA A 1 96 ? -24.228 -16.965 20.375 1.00 83.06 96 ALA A CA 1
ATOM 802 C C . ALA A 1 96 ? -24.361 -15.433 20.417 1.00 83.06 96 ALA A C 1
ATOM 804 O O . ALA A 1 96 ? -25.372 -14.860 20.017 1.00 83.06 96 ALA A O 1
ATOM 805 N N . LYS A 1 97 ? -23.298 -14.753 20.866 1.00 74.12 97 LYS A N 1
ATOM 806 C CA . LYS A 1 97 ? -23.102 -13.322 20.599 1.00 74.12 97 LYS A CA 1
ATOM 807 C C . LYS A 1 97 ? -22.273 -13.207 19.327 1.00 74.12 97 LYS A C 1
ATOM 809 O O . LYS A 1 97 ? -21.104 -13.578 19.334 1.00 74.12 97 LYS A O 1
ATOM 814 N N . LEU A 1 98 ? -22.890 -12.733 18.252 1.00 72.06 98 LEU A N 1
ATOM 815 C CA . LEU A 1 98 ? -22.232 -12.572 16.960 1.00 72.06 98 LEU A CA 1
ATOM 816 C C . LEU A 1 98 ? -21.549 -11.204 16.900 1.00 72.06 98 LEU A C 1
ATOM 818 O O . LEU A 1 98 ? -22.184 -10.177 17.140 1.00 72.06 98 LEU A O 1
ATOM 822 N N . GLY A 1 99 ? -20.252 -11.201 16.596 1.00 57.56 99 GLY A N 1
ATOM 823 C CA . GLY A 1 99 ? -19.533 -9.989 16.223 1.00 57.56 99 GLY A CA 1
ATOM 824 C C . GLY A 1 99 ? -19.781 -9.703 14.749 1.00 57.56 99 GLY A C 1
ATOM 825 O O . GLY A 1 99 ? -19.444 -10.528 13.904 1.00 57.56 99 GLY A O 1
ATOM 826 N N . LEU A 1 100 ? -20.383 -8.558 14.442 1.00 54.94 100 LEU A N 1
ATOM 827 C CA . LEU A 1 100 ? -20.557 -8.119 13.065 1.00 54.94 100 LEU A CA 1
ATOM 828 C C . LEU A 1 100 ? -19.264 -7.443 12.606 1.00 54.94 100 LEU A C 1
ATOM 830 O O . LEU A 1 100 ? -18.926 -6.359 13.079 1.00 54.94 100 LEU A O 1
ATOM 834 N N . LEU A 1 101 ? -18.535 -8.109 11.714 1.00 50.47 101 LEU A N 1
ATOM 835 C CA . LEU A 1 101 ? -17.423 -7.506 10.993 1.00 50.47 101 LEU A CA 1
ATOM 836 C C . LEU A 1 101 ? -17.956 -6.999 9.655 1.00 50.47 101 LEU A C 1
ATOM 838 O O . LEU A 1 101 ? -18.513 -7.776 8.882 1.00 50.47 101 LEU A O 1
ATOM 842 N N . THR A 1 102 ? -17.781 -5.713 9.379 1.00 51.94 102 THR A N 1
ATOM 843 C CA . THR A 1 102 ? -18.039 -5.152 8.055 1.00 51.94 102 THR A CA 1
ATOM 844 C C . THR A 1 102 ? -16.707 -4.777 7.421 1.00 51.94 102 THR A C 1
ATOM 846 O O . THR A 1 102 ? -15.895 -4.067 8.011 1.00 51.94 102 THR A O 1
ATOM 849 N N . SER A 1 103 ? -16.456 -5.280 6.215 1.00 52.12 103 SER A N 1
ATOM 850 C CA . SER A 1 103 ? -15.408 -4.753 5.345 1.00 52.12 103 SER A CA 1
ATOM 851 C C . SER A 1 103 ? -16.040 -3.682 4.463 1.00 52.12 103 SER A C 1
ATOM 853 O O . SER A 1 103 ? -16.908 -3.993 3.649 1.00 52.12 103 SER A O 1
ATOM 855 N N . SER A 1 104 ? -15.647 -2.420 4.625 1.00 56.25 104 SER A N 1
ATOM 856 C CA . SER A 1 104 ? -16.019 -1.372 3.674 1.00 56.25 104 SER A CA 1
ATOM 857 C C . SER A 1 104 ? -15.069 -1.395 2.472 1.00 56.25 104 SER A C 1
ATOM 859 O O . SER A 1 104 ? -13.863 -1.575 2.635 1.00 56.25 104 SER A O 1
ATOM 861 N N . GLY A 1 105 ? -15.609 -1.192 1.266 1.00 54.41 105 GLY A N 1
ATOM 862 C CA . GLY A 1 105 ? -14.807 -0.888 0.073 1.00 54.41 105 GLY A CA 1
ATOM 863 C C . GLY A 1 105 ? -14.719 -1.962 -1.015 1.00 54.41 105 GLY A C 1
ATOM 864 O O . GLY A 1 105 ? -13.887 -1.815 -1.906 1.00 54.41 105 GLY A O 1
ATOM 865 N N . HIS A 1 106 ? -15.552 -3.003 -0.999 1.00 53.56 106 HIS A N 1
ATOM 866 C CA . HIS A 1 106 ? -15.684 -3.897 -2.153 1.00 53.56 106 HIS A CA 1
ATOM 867 C C . HIS A 1 106 ? -16.906 -3.483 -2.968 1.00 53.56 106 HIS A C 1
ATOM 869 O O . HIS A 1 106 ? -18.020 -3.619 -2.487 1.00 53.56 106 HIS A O 1
ATOM 875 N N . PHE A 1 107 ? -16.693 -2.955 -4.175 1.00 57.00 107 PHE A N 1
ATOM 876 C CA . PHE A 1 107 ? -17.765 -2.713 -5.140 1.00 57.00 107 PHE A CA 1
ATOM 877 C C . PHE A 1 107 ? -17.625 -3.731 -6.254 1.00 57.00 107 PHE A C 1
ATOM 879 O O . PHE A 1 107 ? -16.659 -3.696 -7.019 1.00 57.00 107 PHE A O 1
ATOM 886 N N . VAL A 1 108 ? -18.579 -4.649 -6.333 1.00 55.34 108 VAL A N 1
ATOM 887 C CA . VAL A 1 108 ? -18.677 -5.580 -7.453 1.00 55.34 108 VAL A CA 1
ATOM 888 C C . VAL A 1 108 ? -19.762 -5.060 -8.386 1.00 55.34 108 VAL A C 1
ATOM 890 O O . VAL A 1 108 ? -20.905 -4.831 -7.986 1.00 55.34 108 VAL A O 1
ATOM 893 N N . GLN A 1 109 ? -19.388 -4.821 -9.644 1.00 51.12 109 GLN A N 1
ATOM 894 C CA . GLN A 1 109 ? -20.318 -4.351 -10.664 1.00 51.12 109 GLN A CA 1
ATOM 895 C C . GLN A 1 109 ? -21.455 -5.370 -10.830 1.00 51.12 109 GLN A C 1
ATOM 897 O O . GLN A 1 109 ? -21.217 -6.495 -11.256 1.00 51.12 109 GLN A O 1
ATOM 902 N N . GLY A 1 110 ? -22.686 -4.956 -10.521 1.00 59.81 110 GLY A N 1
ATOM 903 C CA . GLY A 1 110 ? -23.882 -5.804 -10.585 1.00 59.81 110 GLY A CA 1
ATOM 904 C C . GLY A 1 110 ? -24.363 -6.328 -9.229 1.00 59.81 110 GLY A C 1
ATOM 905 O O . GLY A 1 110 ? -25.569 -6.505 -9.078 1.00 59.81 110 GLY A O 1
ATOM 906 N N . ASP A 1 111 ? -23.470 -6.467 -8.244 1.00 56.41 111 ASP A N 1
ATOM 907 C CA . ASP A 1 111 ? -23.813 -6.958 -6.898 1.00 56.41 111 ASP A CA 1
ATOM 908 C C . ASP A 1 111 ? -23.972 -5.824 -5.867 1.00 56.41 111 ASP A C 1
ATOM 910 O O . ASP A 1 111 ? -24.736 -5.968 -4.917 1.00 56.41 111 ASP A O 1
ATOM 914 N N . ASP A 1 112 ? -23.334 -4.666 -6.089 1.00 58.44 112 ASP A N 1
AT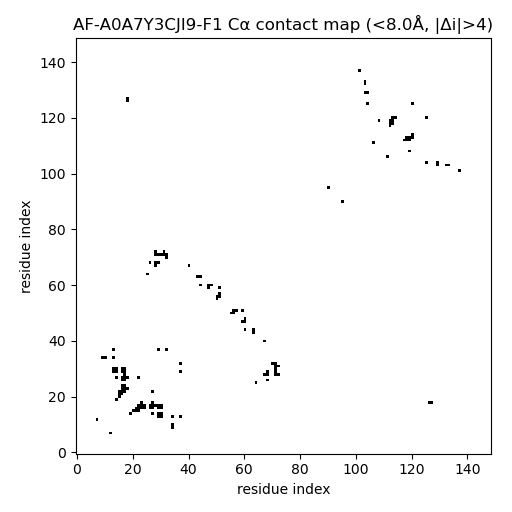OM 915 C CA . ASP A 1 112 ? -23.502 -3.439 -5.290 1.00 58.44 112 ASP A CA 1
ATOM 916 C C . ASP A 1 112 ? -23.971 -2.268 -6.179 1.00 58.44 112 ASP A C 1
ATOM 918 O O . ASP A 1 112 ? -23.190 -1.370 -6.511 1.00 58.44 112 ASP A O 1
ATOM 922 N N . PRO A 1 113 ? -25.237 -2.264 -6.642 1.00 56.50 113 PRO A N 1
ATOM 923 C CA . PRO A 1 113 ? -25.686 -1.318 -7.663 1.00 56.50 113 PRO A CA 1
ATOM 924 C C . PRO A 1 113 ? -25.778 0.132 -7.163 1.00 56.50 113 PRO A C 1
ATOM 926 O O . PRO A 1 113 ? -25.622 1.053 -7.966 1.00 56.50 113 PRO A O 1
ATOM 929 N N . GLU A 1 114 ? -26.013 0.355 -5.862 1.00 67.44 114 GLU A N 1
ATOM 930 C CA . GLU A 1 114 ? -26.250 1.696 -5.299 1.00 67.44 114 GLU A CA 1
ATOM 931 C C . GLU A 1 114 ? -25.681 1.889 -3.878 1.00 67.44 114 GLU A C 1
ATOM 933 O O . GLU A 1 114 ? -26.424 2.166 -2.926 1.00 67.44 114 GLU A O 1
ATOM 938 N N . PRO A 1 115 ? -24.360 1.778 -3.677 1.00 62.66 115 PRO A N 1
ATOM 939 C CA . PRO A 1 115 ? -23.770 2.066 -2.379 1.00 62.66 115 PRO A CA 1
ATOM 940 C C . PRO A 1 115 ? -24.070 3.505 -1.937 1.00 62.66 115 PRO A C 1
ATOM 942 O O . PRO A 1 115 ? -23.848 4.469 -2.670 1.00 62.66 115 PRO A O 1
ATOM 945 N N . LEU A 1 116 ? -24.609 3.658 -0.720 1.00 63.84 116 LEU A N 1
ATOM 946 C CA . LEU A 1 116 ? -25.092 4.938 -0.173 1.00 63.84 116 LEU A CA 1
ATOM 947 C C . LEU A 1 116 ? -26.109 5.662 -1.083 1.00 63.84 116 LEU A C 1
ATOM 949 O O . LEU A 1 116 ? -26.159 6.896 -1.080 1.00 63.84 116 LEU A O 1
ATOM 953 N N . GLY A 1 117 ? -26.889 4.914 -1.872 1.00 71.31 117 GLY A N 1
ATOM 954 C CA . GLY A 1 117 ? -27.870 5.459 -2.815 1.00 71.31 117 GLY A CA 1
ATOM 955 C C . GLY A 1 117 ? -27.253 6.121 -4.052 1.00 71.31 117 GLY A C 1
ATOM 956 O O . GLY A 1 117 ? -27.941 6.865 -4.748 1.00 71.31 117 GLY A O 1
ATOM 957 N N . MET A 1 118 ? -25.958 5.904 -4.315 1.00 69.31 118 MET A N 1
ATOM 958 C CA . MET A 1 118 ? -25.293 6.379 -5.528 1.00 69.31 118 MET A CA 1
ATOM 959 C C . MET A 1 118 ? -25.110 5.241 -6.520 1.00 69.31 118 MET A C 1
ATOM 961 O O . MET A 1 118 ? -24.342 4.312 -6.284 1.00 69.31 118 MET A O 1
ATOM 965 N N . ASN A 1 119 ? -25.778 5.366 -7.660 1.00 72.06 119 ASN A N 1
ATOM 966 C CA . ASN A 1 119 ? -25.597 4.468 -8.787 1.00 72.06 119 ASN A CA 1
ATOM 967 C C . ASN A 1 119 ? -24.169 4.598 -9.350 1.00 72.06 119 ASN A C 1
ATOM 969 O O . ASN A 1 119 ? -23.713 5.714 -9.609 1.00 72.06 119 ASN A O 1
ATOM 973 N N . ALA A 1 120 ? -23.479 3.466 -9.527 1.00 71.25 120 ALA A N 1
ATOM 974 C CA . ALA A 1 120 ? -22.144 3.379 -10.129 1.00 71.25 120 ALA A CA 1
ATOM 975 C C . ALA A 1 120 ? -21.083 4.300 -9.481 1.00 71.25 120 ALA A C 1
ATOM 977 O O . ALA A 1 120 ? -20.345 5.006 -10.172 1.00 71.25 120 ALA A O 1
ATOM 978 N N . MET A 1 121 ? -21.008 4.291 -8.146 1.00 73.25 121 MET A N 1
ATOM 979 C CA . MET A 1 121 ? -19.992 5.028 -7.385 1.00 73.25 121 MET A CA 1
ATOM 980 C C . MET A 1 121 ? -18.570 4.680 -7.860 1.00 73.25 121 MET A C 1
ATOM 982 O O . MET A 1 121 ? -18.213 3.509 -7.991 1.00 73.25 121 MET A O 1
ATOM 986 N N . THR A 1 122 ? -17.738 5.696 -8.096 1.00 74.75 122 THR A N 1
ATOM 987 C CA . THR A 1 122 ? -16.324 5.506 -8.449 1.00 74.75 122 THR A CA 1
ATOM 988 C C . THR A 1 122 ? -15.471 5.216 -7.214 1.00 74.75 122 THR A C 1
ATOM 990 O O . THR A 1 122 ? -15.843 5.559 -6.091 1.00 74.75 122 THR A O 1
ATOM 993 N N . GLN A 1 123 ? -14.275 4.652 -7.413 1.00 71.62 123 GLN A N 1
ATOM 994 C CA . GLN A 1 123 ? -13.322 4.430 -6.321 1.00 71.62 123 GLN A CA 1
ATOM 995 C C . GLN A 1 123 ? -12.997 5.730 -5.564 1.00 71.62 123 GLN A C 1
ATOM 997 O O . GLN A 1 123 ? -13.059 5.741 -4.340 1.00 71.62 123 GLN A O 1
ATOM 1002 N N . GLN A 1 124 ? -12.739 6.839 -6.269 1.00 74.81 124 GLN A N 1
ATOM 1003 C CA . GLN A 1 124 ? -12.473 8.134 -5.627 1.00 74.81 124 GLN A CA 1
ATOM 1004 C C . GLN A 1 124 ? -13.651 8.589 -4.752 1.00 74.81 124 GLN A C 1
ATOM 1006 O O . GLN A 1 124 ? -13.461 8.982 -3.607 1.00 74.81 124 GLN A O 1
ATOM 1011 N N . GLN A 1 125 ? -14.884 8.474 -5.258 1.00 76.88 125 GLN A N 1
ATOM 1012 C CA . GLN A 1 125 ? -16.085 8.822 -4.491 1.00 76.88 125 GLN A CA 1
ATOM 1013 C C . GLN A 1 125 ? -16.261 7.935 -3.253 1.00 76.88 125 GLN A C 1
ATOM 1015 O O . GLN A 1 125 ? -16.751 8.401 -2.223 1.00 76.88 125 GLN A O 1
ATOM 1020 N N . ALA A 1 126 ? -15.872 6.662 -3.338 1.00 76.12 126 ALA A N 1
ATOM 1021 C CA . ALA A 1 126 ? -15.893 5.761 -2.198 1.00 76.12 126 ALA A CA 1
ATOM 1022 C C . ALA A 1 126 ? -14.830 6.118 -1.152 1.00 76.12 126 ALA A C 1
ATOM 1024 O O . ALA A 1 126 ? -15.122 6.096 0.044 1.00 76.12 126 ALA A O 1
ATOM 1025 N N . GLU A 1 127 ? -13.621 6.474 -1.586 1.00 75.19 127 GLU A N 1
ATOM 1026 C CA . GLU A 1 127 ? -12.530 6.909 -0.712 1.00 75.19 127 GLU A CA 1
ATOM 1027 C C . GLU A 1 127 ? -12.889 8.201 0.031 1.00 75.19 127 GLU A C 1
ATOM 1029 O O . GLU A 1 127 ? -12.775 8.250 1.259 1.00 75.19 127 GLU A O 1
ATOM 1034 N N . ASP A 1 128 ? -13.447 9.191 -0.671 1.00 77.12 128 ASP A N 1
ATOM 1035 C CA . ASP A 1 128 ? -13.912 10.454 -0.083 1.00 77.12 128 ASP A CA 1
ATOM 1036 C C . ASP A 1 128 ? -14.983 10.224 1.001 1.00 77.12 128 ASP A C 1
ATOM 1038 O O . ASP A 1 128 ? -15.064 10.957 1.992 1.00 77.12 128 ASP A O 1
ATOM 1042 N N . ARG A 1 129 ? -15.800 9.173 0.839 1.00 75.25 129 ARG A N 1
ATOM 1043 C CA . ARG A 1 129 ? -16.907 8.822 1.742 1.00 75.25 129 ARG A CA 1
ATOM 1044 C C . ARG A 1 129 ? -16.590 7.680 2.704 1.00 75.25 129 ARG A C 1
ATOM 1046 O O . ARG A 1 129 ? -17.465 7.294 3.479 1.00 75.25 129 ARG A O 1
ATOM 1053 N N . ILE A 1 130 ? -15.359 7.163 2.743 1.00 73.56 130 ILE A N 1
ATOM 1054 C CA . ILE A 1 130 ? -15.002 6.001 3.579 1.00 73.56 130 ILE A CA 1
ATOM 1055 C C . ILE A 1 130 ? -15.325 6.240 5.065 1.00 73.56 130 ILE A C 1
ATOM 1057 O O . ILE A 1 130 ? -15.765 5.337 5.775 1.00 73.56 130 ILE A O 1
ATOM 1061 N N . LYS A 1 131 ? -15.189 7.487 5.536 1.00 69.81 131 LYS A N 1
ATOM 1062 C CA . LYS A 1 131 ? -15.529 7.878 6.914 1.00 69.81 131 LYS A CA 1
ATOM 1063 C C . LYS A 1 131 ? -17.034 7.871 7.190 1.00 69.81 131 LYS A C 1
ATOM 1065 O O . LYS A 1 131 ? -17.411 7.677 8.343 1.00 69.81 131 LYS A O 1
ATOM 1070 N N . ASP A 1 132 ? -17.874 8.080 6.180 1.00 71.00 132 ASP A N 1
ATOM 1071 C CA . ASP A 1 132 ? -19.333 7.990 6.304 1.00 71.00 132 ASP A CA 1
ATOM 1072 C C . ASP A 1 132 ? -19.769 6.523 6.371 1.00 71.00 132 ASP A C 1
ATOM 1074 O O . ASP A 1 132 ? -20.598 6.164 7.209 1.00 71.00 132 ASP A O 1
ATOM 1078 N N . PHE A 1 133 ? -19.140 5.653 5.570 1.00 65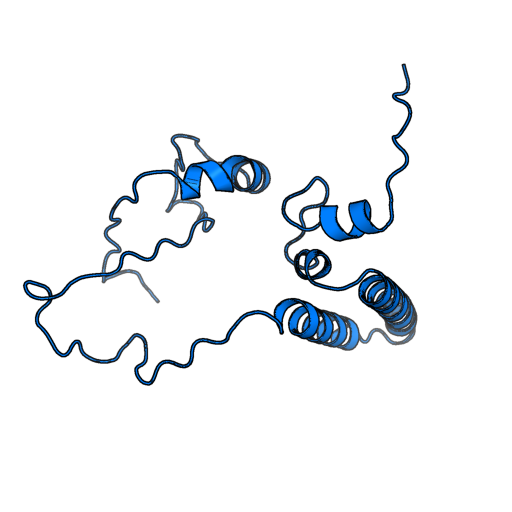.44 133 PHE A N 1
ATOM 1079 C CA . PHE A 1 133 ? -19.351 4.203 5.645 1.00 65.44 133 PHE A CA 1
ATOM 1080 C C . PHE A 1 133 ? -19.071 3.662 7.051 1.00 65.44 133 PHE A C 1
ATOM 1082 O O . PHE A 1 133 ? -19.898 2.945 7.604 1.00 65.44 133 PHE A O 1
ATOM 1089 N N . LEU A 1 134 ? -17.953 4.063 7.670 1.00 65.56 134 LEU A N 1
ATOM 1090 C CA . LEU A 1 134 ? -17.576 3.615 9.021 1.00 65.56 134 LEU A CA 1
ATOM 1091 C C . LEU A 1 134 ? -18.525 4.094 10.135 1.00 65.56 134 LEU A C 1
ATOM 1093 O O . LEU A 1 134 ? -18.471 3.570 11.245 1.00 65.56 134 LEU A O 1
ATOM 1097 N N . LYS A 1 135 ? -19.363 5.102 9.870 1.00 68.88 135 LYS A N 1
ATOM 1098 C CA . LYS A 1 135 ? -20.319 5.668 10.837 1.00 68.88 135 LYS A CA 1
ATOM 1099 C C . LYS A 1 135 ? -21.753 5.192 10.622 1.00 68.88 135 LYS A C 1
ATOM 1101 O O . LYS A 1 135 ? -22.601 5.456 11.471 1.00 68.88 135 LYS A O 1
ATOM 1106 N N . THR A 1 136 ? -22.036 4.564 9.485 1.00 64.88 136 THR A N 1
ATOM 1107 C CA . THR A 1 136 ? -23.386 4.121 9.138 1.00 64.88 136 THR A CA 1
ATOM 1108 C C . THR A 1 136 ? -23.730 2.861 9.925 1.00 64.88 136 THR A C 1
ATOM 1110 O O . THR A 1 136 ? -22.866 2.018 10.163 1.00 64.88 136 THR A O 1
ATOM 1113 N N . GLU A 1 137 ? -24.991 2.730 10.343 1.00 62.25 137 GLU A N 1
ATOM 1114 C CA . GLU A 1 137 ? -25.449 1.519 11.018 1.00 62.25 137 GLU A CA 1
ATOM 1115 C C . GLU A 1 137 ? -25.322 0.322 10.062 1.00 62.25 137 GLU A C 1
ATOM 1117 O O . GLU A 1 137 ? -25.893 0.351 8.963 1.00 62.25 137 GLU A O 1
ATOM 1122 N N . PRO A 1 138 ? -24.556 -0.714 10.436 1.00 59.22 138 PRO A N 1
ATOM 1123 C CA . PRO A 1 138 ? -24.284 -1.824 9.543 1.00 59.22 138 PRO A CA 1
ATOM 1124 C C . PRO A 1 138 ? -25.574 -2.596 9.247 1.00 59.22 138 PRO A C 1
ATOM 1126 O O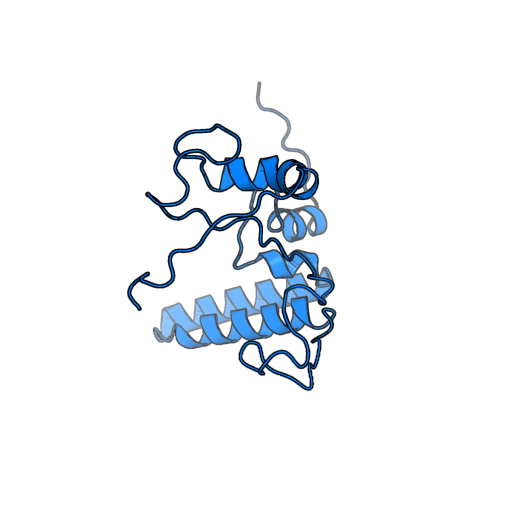 . PRO A 1 138 ? -26.338 -2.934 10.150 1.00 59.22 138 PRO A O 1
ATOM 1129 N N . GLN A 1 139 ? -25.811 -2.873 7.966 1.00 57.09 139 GLN A N 1
ATOM 1130 C CA . GLN A 1 139 ? -26.954 -3.656 7.502 1.00 57.09 139 GLN A CA 1
ATOM 1131 C C . GLN A 1 139 ? -26.520 -5.106 7.269 1.00 57.09 139 GLN A C 1
ATOM 1133 O O . GLN A 1 139 ? -25.413 -5.362 6.797 1.00 57.09 139 GLN A O 1
ATOM 1138 N N . ILE A 1 140 ? -27.390 -6.061 7.598 1.00 52.78 140 ILE A N 1
ATOM 1139 C CA . ILE A 1 140 ? -27.147 -7.479 7.315 1.00 52.78 140 ILE A CA 1
ATOM 1140 C C . ILE A 1 140 ? -27.482 -7.732 5.844 1.00 52.78 140 ILE A C 1
ATOM 1142 O O . ILE A 1 140 ? -28.638 -7.592 5.446 1.00 52.78 140 ILE A O 1
ATOM 1146 N N . SER A 1 141 ? -26.490 -8.133 5.050 1.00 52.81 141 SER A N 1
ATOM 1147 C CA . SER A 1 141 ? -26.712 -8.697 3.718 1.00 52.81 141 SER A CA 1
ATOM 1148 C C . SER A 1 141 ? -26.842 -10.220 3.807 1.00 52.81 141 SER A C 1
ATOM 1150 O O . SER A 1 141 ? -26.153 -10.886 4.582 1.00 52.81 141 SER A O 1
ATOM 1152 N N . VAL A 1 142 ? -27.771 -10.785 3.035 1.00 55.69 142 VAL A N 1
ATOM 1153 C CA . VAL A 1 142 ? -27.919 -12.237 2.884 1.00 55.69 142 VAL A CA 1
ATOM 1154 C C . VAL A 1 142 ? -27.103 -12.641 1.666 1.00 55.69 142 VAL A C 1
ATOM 1156 O O . VAL A 1 142 ? -27.468 -12.282 0.552 1.00 55.69 142 VAL A O 1
ATOM 1159 N N . ILE A 1 143 ? -26.008 -13.372 1.875 1.0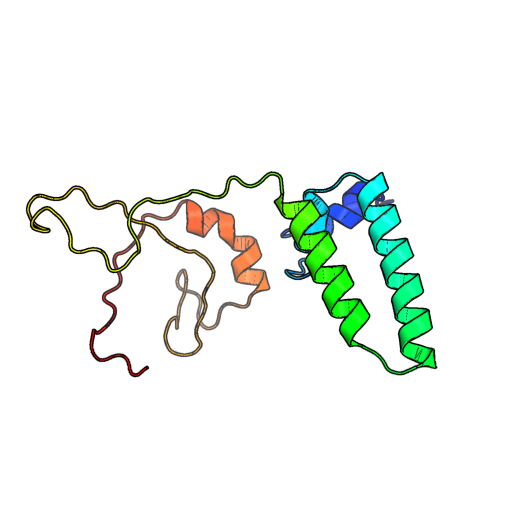0 52.00 143 ILE A N 1
ATOM 1160 C CA . ILE A 1 143 ? -25.248 -13.978 0.778 1.00 52.00 143 ILE A CA 1
ATOM 1161 C C . ILE A 1 143 ? -25.896 -15.336 0.471 1.00 52.00 143 ILE A C 1
ATOM 1163 O O . ILE A 1 143 ? -25.936 -16.192 1.364 1.00 52.00 143 ILE A O 1
ATOM 1167 N N . PRO A 1 144 ? -26.434 -15.551 -0.741 1.00 53.81 144 PRO A N 1
ATOM 1168 C CA . PRO A 1 144 ? -27.009 -16.832 -1.126 1.00 53.81 144 PRO A CA 1
ATOM 1169 C C . PRO A 1 144 ? -25.957 -17.949 -1.050 1.00 53.81 144 PRO A C 1
ATOM 1171 O O . PRO A 1 144 ? -24.845 -17.817 -1.566 1.00 53.81 144 PRO A O 1
ATOM 1174 N N . SER A 1 145 ? -26.291 -19.063 -0.393 1.00 51.44 145 SER A N 1
ATOM 1175 C CA . SER A 1 145 ? -25.372 -20.202 -0.215 1.00 51.44 145 SER A CA 1
ATOM 1176 C C . SER A 1 145 ? -25.050 -20.948 -1.514 1.00 51.44 145 SER A C 1
ATOM 1178 O O . SER A 1 145 ? -24.204 -21.835 -1.521 1.00 51.44 145 SER A O 1
ATOM 1180 N N . ASP A 1 146 ? -25.773 -20.641 -2.585 1.00 59.16 146 ASP A N 1
ATOM 1181 C CA . ASP A 1 146 ? -25.650 -21.190 -3.932 1.00 59.16 146 ASP A CA 1
ATOM 1182 C C . ASP A 1 146 ? -24.796 -20.314 -4.863 1.00 59.16 146 ASP A C 1
ATOM 1184 O O . ASP A 1 146 ? -24.737 -20.584 -6.062 1.00 59.16 146 ASP A O 1
ATOM 1188 N N . THR A 1 147 ? -24.107 -19.300 -4.322 1.00 45.12 147 THR A N 1
ATOM 1189 C CA . THR A 1 147 ? -23.129 -18.508 -5.080 1.00 45.12 147 THR A CA 1
ATOM 1190 C C . THR A 1 147 ? -22.056 -19.448 -5.659 1.00 45.12 147 THR A C 1
ATOM 1192 O O . THR A 1 147 ? -21.377 -20.129 -4.882 1.00 45.12 147 THR A O 1
ATOM 1195 N N . PRO A 1 148 ? -21.911 -19.543 -6.996 1.00 50.50 148 PRO A N 1
ATOM 1196 C CA . PRO A 1 148 ? -20.928 -20.420 -7.626 1.00 50.50 148 PRO A CA 1
ATOM 1197 C C . PRO A 1 148 ? -19.500 -20.040 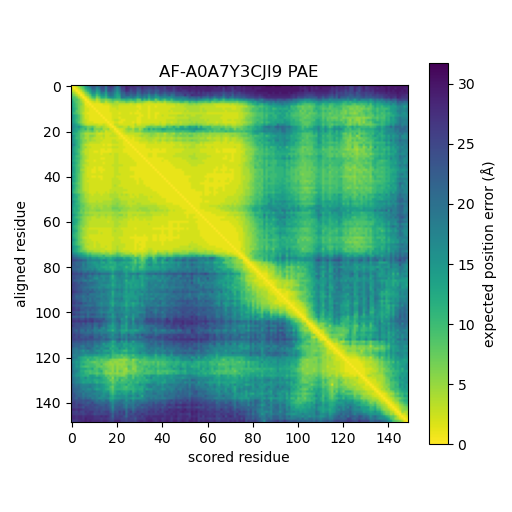-7.222 1.00 50.50 148 PRO A C 1
ATOM 1199 O O . PRO A 1 148 ? -19.187 -18.855 -7.109 1.00 50.50 148 PRO A O 1
ATOM 1202 N N . VAL A 1 149 ? -18.655 -21.054 -7.023 1.00 46.62 149 VAL A N 1
ATOM 1203 C CA . VAL A 1 149 ? -17.209 -20.907 -6.777 1.00 46.62 149 VAL A CA 1
ATOM 1204 C C . VAL A 1 149 ? -16.460 -20.650 -8.078 1.00 46.62 149 VAL A C 1
ATOM 1206 O O . VAL A 1 149 ? -16.824 -21.303 -9.085 1.00 46.62 149 VAL A O 1
#

Foldseek 3Di:
DPPDPPDADLLNVLCCCQLHPNPDPLSNLSNQDDSVLVVVLVVVLVVVVVVCVVVVPCVVNVVSSVVSSCVSCVPPDDDDDPDDPPPDDPDDPVPDDDDDDDDQDDDDVPPCQQDVHRGPDDSNNSSVCVVVVVVDDDDDDDDDPPPDD